Protein AF-A0A7C7L5B9-F1 (afdb_monomer_lite)

pLDDT: mean 81.63, std 14.7, range [32.34, 96.5]

Foldseek 3Di:
DDAWKFFQQKWKAKDWPDDDWDKPDDPPDRDTQDGPRTIDTGGDTDIDMDIVPPDDPVRIGGD

Radius of gyration: 11.25 Å; chains: 1; bounding box: 26×22×26 Å

Secondary structure (DSSP, 8-state):
-PPSEEESS-EEEEEEEEEEEEE---TT--SEE-TT--B-EEEEEEEEEEEESPP-GGGEEE-

Sequence (63 aa):
MAKRHCHKKTTEFYYVLNGRGILDLELGTSMMICPGTRHRAEGQVEALIVGIPPFDPADMFVD

Structure (mmCIF, N/CA/C/O backbone):
data_AF-A0A7C7L5B9-F1
#
_entry.id   AF-A0A7C7L5B9-F1
#
loop_
_atom_site.group_PDB
_atom_site.id
_atom_site.type_symbol
_atom_site.label_atom_id
_atom_site.label_alt_id
_atom_site.label_comp_id
_atom_site.label_asym_id
_atom_site.label_entity_id
_atom_site.label_seq_id
_atom_site.pdbx_PDB_ins_code
_atom_site.Cartn_x
_atom_site.Cartn_y
_atom_site.Cartn_z
_atom_site.occupancy
_atom_site.B_iso_or_equiv
_atom_site.auth_seq_id
_atom_site.auth_comp_id
_atom_site.auth_asym_id
_atom_site.auth_atom_id
_atom_site.pdbx_PDB_model_num
ATOM 1 N N . MET A 1 1 ? -4.190 -12.079 5.858 1.00 60.06 1 MET A N 1
ATOM 2 C CA . MET A 1 1 ? -3.312 -11.026 6.416 1.00 60.06 1 MET A CA 1
ATOM 3 C C . MET A 1 1 ? -2.221 -10.746 5.402 1.00 60.06 1 MET A C 1
ATOM 5 O O . MET A 1 1 ? -1.752 -11.699 4.785 1.00 60.06 1 MET A O 1
ATOM 9 N N . ALA A 1 2 ? -1.866 -9.480 5.182 1.00 72.56 2 ALA A N 1
ATOM 10 C CA . ALA A 1 2 ? -0.785 -9.136 4.262 1.00 72.56 2 ALA A CA 1
ATOM 11 C C . ALA A 1 2 ? 0.553 -9.638 4.828 1.00 72.56 2 ALA A C 1
ATOM 13 O O . ALA A 1 2 ? 0.767 -9.591 6.039 1.00 72.56 2 ALA A O 1
ATOM 14 N N . LYS A 1 3 ? 1.453 -10.146 3.980 1.00 85.56 3 LYS A N 1
ATOM 15 C CA . LYS A 1 3 ? 2.840 -10.383 4.406 1.00 85.56 3 LYS A CA 1
ATOM 16 C C . LYS A 1 3 ? 3.540 -9.035 4.575 1.00 85.56 3 LYS A C 1
ATOM 18 O O . LYS A 1 3 ? 3.147 -8.057 3.940 1.00 85.56 3 LYS A O 1
ATOM 23 N N . ARG A 1 4 ? 4.563 -8.982 5.431 1.00 89.19 4 ARG A N 1
ATOM 24 C CA . ARG A 1 4 ? 5.402 -7.787 5.538 1.00 89.19 4 ARG A CA 1
ATOM 25 C C . ARG A 1 4 ? 6.131 -7.594 4.212 1.00 89.19 4 ARG A C 1
ATOM 27 O O . ARG A 1 4 ? 6.749 -8.534 3.717 1.00 89.19 4 ARG A O 1
ATOM 34 N N . HIS A 1 5 ? 5.994 -6.416 3.624 1.00 91.81 5 HIS A N 1
ATOM 35 C CA . HIS A 1 5 ? 6.551 -6.120 2.310 1.00 91.81 5 HIS A CA 1
ATOM 36 C C . HIS A 1 5 ? 6.909 -4.642 2.187 1.00 91.81 5 HIS A C 1
ATOM 38 O O . HIS A 1 5 ? 6.599 -3.834 3.065 1.00 91.81 5 HIS A O 1
ATOM 44 N N . CYS A 1 6 ? 7.583 -4.298 1.097 1.00 91.94 6 CYS A N 1
ATOM 45 C CA . CYS A 1 6 ? 7.766 -2.920 0.671 1.00 91.94 6 CYS A CA 1
ATOM 46 C C . CYS A 1 6 ? 7.650 -2.786 -0.849 1.00 91.94 6 CYS A C 1
ATOM 48 O O . CYS A 1 6 ? 7.828 -3.757 -1.592 1.00 91.94 6 CYS A O 1
ATOM 50 N N . HIS A 1 7 ? 7.400 -1.552 -1.282 1.00 93.06 7 HIS A N 1
ATOM 51 C CA . HIS A 1 7 ? 7.444 -1.124 -2.675 1.00 93.06 7 HIS A CA 1
ATOM 52 C C . HIS A 1 7 ? 8.664 -0.246 -2.907 1.00 93.06 7 HIS A C 1
ATOM 54 O O . HIS A 1 7 ? 8.900 0.651 -2.109 1.00 93.06 7 HIS A O 1
ATOM 60 N N . LYS A 1 8 ? 9.477 -0.471 -3.945 1.00 93.62 8 LYS A N 1
ATOM 61 C CA . LYS A 1 8 ? 10.689 0.349 -4.170 1.00 93.62 8 LYS A CA 1
ATOM 62 C C . LYS A 1 8 ? 10.413 1.622 -4.959 1.00 93.62 8 LYS A C 1
ATOM 64 O O . LYS A 1 8 ? 11.239 2.533 -4.918 1.00 93.62 8 LYS A O 1
ATOM 69 N N . LYS A 1 9 ? 9.292 1.690 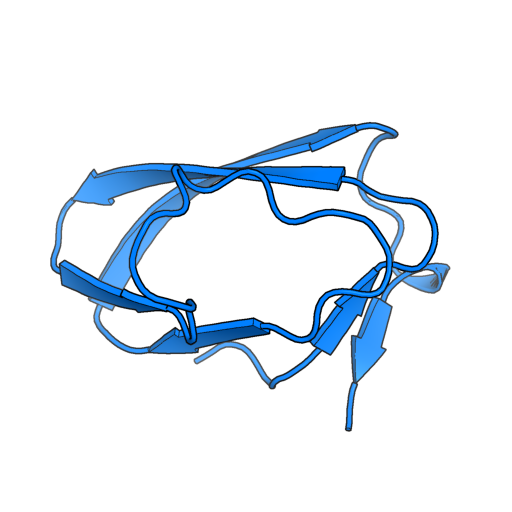-5.675 1.00 94.75 9 LYS A N 1
ATOM 70 C CA . LYS A 1 9 ? 8.902 2.849 -6.488 1.00 94.75 9 LYS A CA 1
ATOM 71 C C . LYS A 1 9 ? 7.573 3.440 -6.038 1.00 94.75 9 LYS A C 1
ATOM 73 O O . LYS A 1 9 ? 7.413 4.657 -6.068 1.00 94.75 9 LYS A O 1
ATOM 78 N N . THR A 1 10 ? 6.638 2.586 -5.640 1.00 95.12 10 THR A N 1
ATOM 79 C CA . THR A 1 10 ? 5.268 2.983 -5.317 1.00 95.12 10 THR A CA 1
ATOM 80 C C . THR A 1 10 ? 5.183 3.599 -3.927 1.00 95.12 10 THR A C 1
ATOM 82 O O . THR A 1 10 ? 5.656 3.022 -2.951 1.00 95.12 10 THR A O 1
ATOM 85 N N . THR A 1 11 ? 4.577 4.783 -3.847 1.00 93.56 11 THR A N 1
ATOM 86 C CA . THR A 1 11 ? 4.106 5.376 -2.592 1.00 93.56 11 THR A CA 1
ATOM 87 C C . THR A 1 11 ? 2.656 4.974 -2.396 1.00 93.56 11 THR A C 1
ATOM 89 O O . THR A 1 11 ? 1.859 5.121 -3.323 1.00 93.56 11 THR A O 1
ATOM 92 N N . GLU A 1 12 ? 2.295 4.507 -1.207 1.00 92.94 12 GLU A N 1
ATOM 93 C CA . GLU A 1 12 ? 0.917 4.117 -0.909 1.00 92.94 12 GLU A CA 1
ATOM 94 C C . GLU A 1 12 ? 0.268 5.030 0.131 1.00 92.94 12 GLU A C 1
ATOM 96 O O . GLU A 1 12 ? 0.897 5.454 1.101 1.00 92.94 12 GLU A O 1
ATOM 101 N N . PHE A 1 13 ? -1.023 5.292 -0.049 1.00 88.19 13 PHE A N 1
ATOM 102 C CA . PHE A 1 13 ? -1.859 6.040 0.884 1.00 88.19 13 PHE A CA 1
ATOM 103 C C . PHE A 1 13 ? -3.016 5.153 1.324 1.00 88.19 13 PHE A C 1
ATOM 105 O O . PHE A 1 13 ? -3.792 4.689 0.488 1.00 88.19 13 PHE A O 1
ATOM 112 N N . TYR A 1 14 ? -3.135 4.924 2.630 1.00 86.62 14 TYR A N 1
ATOM 113 C CA . TYR A 1 14 ? -4.154 4.045 3.200 1.00 86.62 14 TYR A CA 1
ATOM 114 C C . TYR A 1 14 ? -5.258 4.877 3.850 1.00 86.62 14 TYR A C 1
ATOM 116 O O . TYR A 1 14 ? -4.996 5.696 4.732 1.00 86.62 14 TYR A O 1
ATOM 124 N N . TYR A 1 15 ? -6.503 4.623 3.457 1.00 82.69 15 TYR A N 1
ATOM 125 C CA . TYR A 1 15 ? -7.692 5.203 4.069 1.00 82.69 15 TYR A CA 1
ATOM 126 C C . TYR A 1 15 ? -8.610 4.090 4.573 1.00 82.69 15 TYR A C 1
ATOM 128 O O . TYR A 1 15 ? -9.095 3.277 3.791 1.00 82.69 15 TYR A O 1
ATOM 136 N N . VAL A 1 16 ? -8.841 4.034 5.886 1.00 82.69 16 VAL A N 1
ATOM 137 C CA . VAL A 1 16 ? -9.676 2.997 6.510 1.00 82.69 16 VAL A CA 1
ATOM 138 C C . VAL A 1 16 ? -11.154 3.339 6.333 1.00 82.69 16 VAL A C 1
ATOM 140 O O . VAL A 1 16 ? -11.598 4.402 6.755 1.00 82.69 16 VAL A O 1
ATOM 143 N N . LEU A 1 17 ? -11.907 2.417 5.736 1.00 83.00 17 LEU A N 1
ATOM 144 C CA . LEU A 1 17 ? -13.350 2.521 5.521 1.00 83.00 17 LEU A CA 1
ATOM 145 C C . LEU A 1 17 ? -14.139 1.910 6.684 1.00 83.00 17 LEU A C 1
ATOM 147 O O . LEU A 1 17 ? -15.153 2.465 7.098 1.00 83.00 17 LEU A O 1
ATOM 151 N N . ASN A 1 18 ? -13.671 0.780 7.224 1.00 73.38 18 ASN A N 1
ATOM 152 C CA . ASN A 1 18 ? -14.322 0.083 8.331 1.00 73.38 18 ASN A CA 1
ATOM 153 C C . ASN A 1 18 ? -13.341 -0.822 9.100 1.00 73.38 18 ASN A C 1
ATOM 155 O O . ASN A 1 18 ? -12.358 -1.318 8.545 1.00 73.38 18 ASN A O 1
ATOM 159 N N . GLY A 1 19 ? -13.641 -1.087 10.373 1.00 82.06 19 GLY A N 1
ATOM 160 C CA . GLY A 1 19 ? -12.857 -1.978 11.230 1.00 82.06 19 GLY A CA 1
ATOM 161 C C . GLY A 1 19 ? -11.650 -1.316 11.899 1.00 82.06 19 GLY A C 1
ATOM 162 O O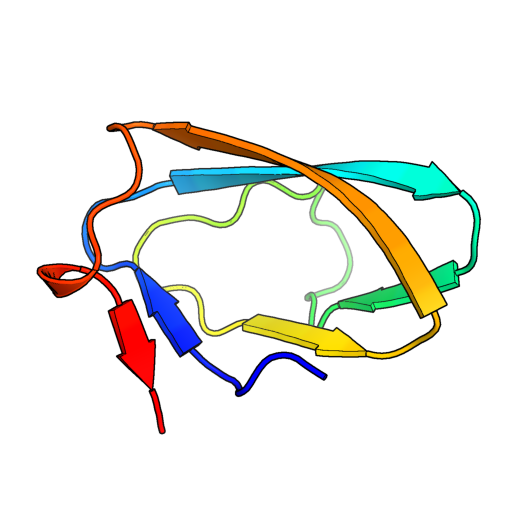 . GLY A 1 19 ? -11.559 -0.093 12.014 1.00 82.06 19 GLY A O 1
ATOM 163 N N . ARG A 1 20 ? -10.732 -2.141 12.415 1.00 73.38 20 ARG A N 1
ATOM 164 C CA . ARG A 1 20 ? -9.532 -1.678 13.124 1.00 73.38 20 ARG A CA 1
ATOM 165 C C . ARG A 1 20 ? -8.385 -2.661 12.951 1.00 73.38 20 ARG A C 1
ATOM 167 O O . ARG A 1 20 ? -8.577 -3.877 12.954 1.00 73.38 20 ARG A O 1
ATOM 174 N N . GLY A 1 21 ? -7.188 -2.105 12.847 1.00 72.69 21 GLY A N 1
ATOM 175 C CA . GLY A 1 21 ? -5.963 -2.865 12.720 1.00 72.69 21 GLY A CA 1
ATOM 176 C C . GLY A 1 21 ? -4.758 -2.119 13.260 1.00 72.69 21 GLY A C 1
ATOM 177 O O . GLY A 1 21 ? -4.864 -0.966 13.686 1.00 72.69 21 GLY A O 1
ATOM 178 N N . ILE A 1 22 ? -3.626 -2.807 13.240 1.00 68.25 22 ILE A N 1
ATOM 179 C CA . ILE A 1 22 ? -2.311 -2.242 13.515 1.00 68.25 22 ILE A CA 1
ATOM 180 C C . ILE A 1 22 ? -1.560 -2.273 12.189 1.00 68.25 22 ILE A C 1
ATOM 182 O O . ILE A 1 22 ? -1.450 -3.321 11.550 1.00 68.25 22 ILE A O 1
ATOM 186 N N . LEU A 1 23 ? -1.107 -1.104 11.754 1.00 71.06 23 LEU A N 1
ATOM 187 C CA . LEU A 1 23 ? -0.076 -0.995 10.738 1.00 71.06 23 LEU A CA 1
ATOM 188 C C . LEU A 1 23 ? 1.227 -0.744 11.500 1.00 71.06 23 LEU A C 1
ATOM 190 O O . LEU A 1 23 ? 1.235 0.119 12.380 1.00 71.06 23 LEU A O 1
ATOM 194 N N . ASP A 1 24 ? 2.285 -1.502 11.210 1.00 62.88 24 ASP A N 1
ATOM 195 C CA . ASP A 1 24 ? 3.619 -1.248 11.774 1.00 62.88 24 ASP A CA 1
ATOM 196 C C . ASP A 1 24 ? 4.077 0.153 11.339 1.00 62.88 24 ASP A C 1
ATOM 198 O O . ASP A 1 24 ? 4.592 0.345 10.237 1.00 62.88 24 ASP A O 1
ATOM 202 N N . LEU A 1 25 ? 3.822 1.144 12.189 1.00 55.97 25 LEU A N 1
ATOM 203 C CA . LEU A 1 25 ? 4.135 2.550 11.978 1.00 55.97 25 LEU A CA 1
ATOM 204 C C . LEU A 1 25 ? 4.958 3.066 13.146 1.00 55.97 25 LEU A C 1
ATOM 206 O O . LEU A 1 25 ? 4.745 2.684 14.298 1.00 55.97 25 LEU A O 1
ATOM 210 N N . GLU A 1 26 ? 5.848 4.002 12.847 1.00 43.25 26 GLU A N 1
ATOM 211 C CA . GLU A 1 26 ? 6.493 4.810 13.870 1.00 43.25 26 GLU A CA 1
ATOM 212 C C . GLU A 1 26 ? 5.540 5.929 14.330 1.00 43.25 26 GLU A C 1
ATOM 214 O O . GLU A 1 26 ? 4.718 6.452 13.571 1.00 43.25 26 GLU A O 1
ATOM 219 N N . LEU A 1 27 ? 5.610 6.270 15.617 1.00 32.34 27 LEU A N 1
ATOM 220 C CA . LEU A 1 27 ? 4.787 7.313 16.226 1.00 32.34 27 LEU A CA 1
ATOM 221 C C . LEU A 1 27 ? 5.032 8.666 15.524 1.00 32.34 27 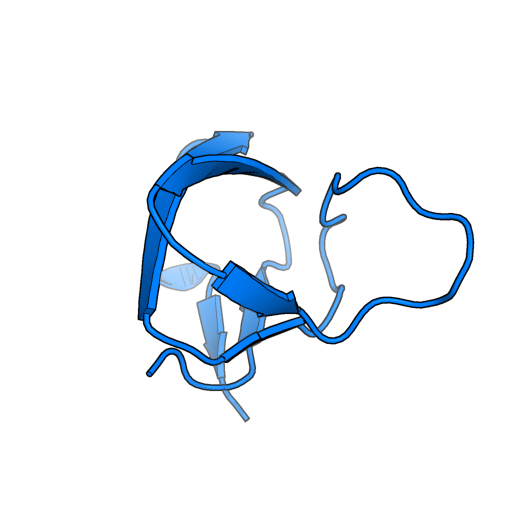LEU A C 1
ATOM 223 O O . LEU A 1 27 ? 6.167 9.128 15.464 1.00 32.34 27 LEU A O 1
ATOM 227 N N . GLY A 1 28 ? 3.965 9.332 15.063 1.00 38.41 28 GLY A N 1
ATOM 228 C CA . GLY A 1 28 ? 4.030 10.678 14.465 1.00 38.41 28 GLY A CA 1
ATOM 229 C C . GLY A 1 28 ? 3.824 10.746 12.946 1.00 38.41 28 GLY A C 1
ATOM 230 O O . GLY A 1 28 ? 3.916 11.830 12.374 1.00 38.41 28 GLY A O 1
ATOM 231 N N . THR A 1 29 ? 3.514 9.627 12.286 1.00 48.66 29 THR A N 1
ATOM 232 C CA . THR A 1 29 ? 3.299 9.568 10.830 1.00 48.66 29 THR A CA 1
ATOM 233 C C . THR A 1 29 ? 1.804 9.488 10.483 1.00 48.66 29 THR A C 1
ATOM 235 O O . THR A 1 29 ? 1.102 8.577 10.917 1.00 48.66 29 THR A O 1
ATOM 238 N N . SER A 1 30 ? 1.292 10.419 9.671 1.00 50.03 30 SER A N 1
ATOM 239 C CA . SER A 1 30 ? 0.065 10.207 8.887 1.00 50.03 30 SER A CA 1
ATOM 240 C C . SER A 1 30 ? 0.399 9.277 7.708 1.00 50.03 30 SER A C 1
ATOM 242 O O . SER A 1 30 ? 1.467 9.415 7.122 1.00 50.03 30 SER A O 1
ATOM 244 N N . MET A 1 31 ? -0.443 8.281 7.389 1.00 70.38 31 MET A N 1
ATOM 245 C CA . MET A 1 31 ? -0.048 7.110 6.572 1.00 70.38 31 MET A CA 1
ATOM 246 C C . MET A 1 31 ? 0.145 7.398 5.073 1.00 70.38 31 MET A C 1
ATOM 248 O O . MET A 1 31 ? -0.659 7.004 4.228 1.00 70.38 31 MET A O 1
ATOM 252 N N . MET A 1 32 ? 1.250 8.059 4.753 1.00 80.50 32 MET A N 1
ATOM 253 C CA . MET A 1 32 ? 1.947 7.946 3.482 1.00 80.50 32 MET A CA 1
ATOM 254 C C . MET A 1 32 ? 3.053 6.910 3.668 1.00 80.50 32 MET A C 1
ATOM 256 O O . MET A 1 32 ? 3.986 7.114 4.446 1.00 80.50 32 MET A O 1
ATOM 260 N N . ILE A 1 33 ? 2.950 5.789 2.970 1.00 83.62 33 ILE A N 1
ATOM 261 C CA . ILE A 1 33 ? 3.977 4.755 2.968 1.00 83.62 33 ILE A CA 1
ATOM 262 C C . ILE A 1 33 ? 4.931 5.075 1.825 1.00 83.62 33 ILE A C 1
ATOM 264 O O . ILE A 1 33 ? 4.632 4.828 0.658 1.00 83.62 33 ILE A O 1
ATOM 268 N N . CYS A 1 34 ? 6.069 5.677 2.167 1.00 85.56 34 CYS A N 1
ATOM 269 C CA . CYS A 1 34 ? 7.117 5.995 1.205 1.00 85.56 34 CYS A CA 1
ATOM 270 C C . CYS A 1 34 ? 7.710 4.727 0.565 1.00 85.56 34 CYS A C 1
ATOM 272 O O . CYS A 1 34 ? 7.743 3.667 1.204 1.00 85.56 34 CYS A O 1
ATOM 274 N N . PRO A 1 35 ? 8.281 4.841 -0.646 1.00 88.38 35 PRO A N 1
ATOM 275 C CA . PRO A 1 35 ? 9.018 3.747 -1.250 1.00 88.38 35 PRO A CA 1
ATOM 276 C C . PRO A 1 35 ? 10.153 3.268 -0.333 1.00 88.38 35 PRO A C 1
ATOM 278 O O . PRO A 1 35 ? 10.887 4.062 0.253 1.00 88.38 35 PRO A O 1
ATOM 281 N N . GLY A 1 36 ? 10.296 1.953 -0.204 1.00 85.00 36 GLY A N 1
ATOM 282 C CA . GLY A 1 36 ? 11.261 1.272 0.654 1.00 85.00 36 GLY A CA 1
ATOM 283 C C . GLY A 1 36 ? 10.761 0.991 2.073 1.00 85.00 36 GLY A C 1
ATOM 284 O O . GLY A 1 36 ? 11.359 0.154 2.753 1.00 85.00 36 GLY A O 1
ATOM 285 N N . THR A 1 37 ? 9.661 1.606 2.517 1.00 86.81 37 THR A N 1
ATOM 286 C CA . THR A 1 37 ? 9.121 1.394 3.865 1.00 86.81 37 THR A CA 1
ATOM 287 C C . THR A 1 37 ? 8.491 0.010 3.993 1.00 86.81 37 THR A C 1
ATOM 289 O O . THR A 1 37 ? 7.519 -0.326 3.310 1.00 86.81 37 THR A O 1
ATOM 292 N N . ARG A 1 38 ? 9.040 -0.808 4.898 1.00 86.88 38 ARG A N 1
ATOM 293 C CA . ARG A 1 38 ? 8.480 -2.124 5.225 1.00 86.88 38 ARG A CA 1
ATOM 294 C C . ARG A 1 38 ? 7.231 -1.962 6.069 1.00 86.88 38 ARG A C 1
ATOM 296 O O . ARG A 1 38 ? 7.303 -1.370 7.139 1.00 86.88 38 ARG A O 1
ATOM 303 N N . HIS A 1 39 ? 6.133 -2.562 5.642 1.00 86.50 39 HIS A N 1
ATOM 304 C CA . HIS A 1 39 ? 4.859 -2.446 6.334 1.00 86.50 39 HIS A CA 1
ATOM 305 C C . HIS A 1 39 ? 4.036 -3.735 6.219 1.00 86.50 39 HIS A C 1
ATOM 307 O O . HIS A 1 39 ? 4.268 -4.590 5.359 1.00 86.50 39 HIS A O 1
ATOM 313 N N . ARG A 1 40 ? 3.089 -3.893 7.145 1.00 86.31 40 ARG A N 1
ATOM 314 C CA . ARG A 1 40 ? 2.084 -4.958 7.176 1.00 86.31 40 ARG A CA 1
ATOM 315 C C . ARG A 1 40 ? 0.827 -4.419 7.841 1.00 86.31 40 ARG A C 1
ATOM 317 O O . ARG A 1 40 ? 0.930 -3.791 8.888 1.00 86.31 40 ARG A O 1
ATOM 324 N N . ALA A 1 41 ? -0.338 -4.725 7.271 1.00 82.62 41 ALA A N 1
ATOM 325 C CA . ALA A 1 41 ? -1.626 -4.522 7.929 1.00 82.62 41 ALA A CA 1
ATOM 326 C C . ALA A 1 41 ? -2.062 -5.790 8.681 1.00 82.62 41 ALA A C 1
ATOM 328 O O . ALA A 1 41 ? -2.168 -6.874 8.092 1.00 82.62 41 ALA A O 1
ATOM 329 N N . GLU A 1 42 ? -2.345 -5.640 9.973 1.00 83.38 42 GLU A N 1
ATOM 330 C CA . GLU A 1 42 ? -2.910 -6.673 10.844 1.00 83.38 42 GLU A CA 1
ATOM 331 C C . GLU A 1 42 ? -4.287 -6.276 11.359 1.00 83.38 42 GLU A C 1
ATOM 333 O O . GLU A 1 42 ? -4.500 -5.132 11.744 1.00 83.38 42 GLU A O 1
ATOM 338 N N . GLY A 1 43 ? -5.210 -7.237 11.424 1.00 81.56 43 GLY A N 1
ATOM 339 C CA . GLY A 1 43 ? -6.589 -7.025 11.873 1.00 81.56 43 GLY A CA 1
ATOM 340 C C . GLY A 1 43 ? -7.617 -7.217 10.758 1.00 81.56 43 GLY A C 1
ATOM 341 O O . GLY A 1 43 ? -7.287 -7.647 9.651 1.00 81.56 43 GLY A O 1
ATOM 342 N N . GLN A 1 44 ? -8.879 -6.928 11.076 1.00 83.06 44 GLN A N 1
ATOM 343 C CA . GLN A 1 44 ? -9.973 -6.894 10.105 1.00 83.06 44 GLN A CA 1
ATOM 344 C C . GLN A 1 44 ? -10.245 -5.433 9.758 1.00 83.06 44 GLN A C 1
ATOM 346 O O . GLN A 1 44 ? -10.902 -4.713 10.511 1.00 83.06 44 GLN A O 1
ATOM 351 N N . VAL A 1 45 ? -9.660 -5.001 8.643 1.00 81.94 45 VAL A N 1
ATOM 352 C CA . VAL A 1 45 ? -9.732 -3.631 8.141 1.00 81.94 45 VAL A CA 1
ATOM 353 C C . VAL A 1 45 ? -10.172 -3.676 6.691 1.00 81.94 45 VAL A C 1
ATOM 355 O O . VAL A 1 45 ? -9.567 -4.369 5.875 1.00 81.94 45 VAL A O 1
ATOM 358 N N . GLU A 1 46 ? -11.206 -2.912 6.378 1.00 82.25 46 GLU A N 1
ATOM 359 C CA . GLU A 1 46 ? -11.532 -2.531 5.013 1.00 82.25 46 GLU A CA 1
ATOM 360 C C . GLU A 1 46 ? -10.869 -1.179 4.740 1.00 82.25 46 GLU A C 1
ATOM 362 O O . GLU A 1 46 ? -11.058 -0.233 5.508 1.00 82.25 46 GLU A O 1
ATOM 367 N N . ALA A 1 47 ? -10.061 -1.084 3.685 1.00 84.12 47 ALA A N 1
ATOM 368 C CA . ALA A 1 47 ? -9.322 0.130 3.357 1.00 84.12 47 ALA A CA 1
ATOM 369 C C . ALA A 1 47 ? -9.329 0.409 1.851 1.00 84.12 47 ALA A C 1
ATOM 371 O O . ALA A 1 47 ? -9.234 -0.507 1.037 1.00 84.12 47 ALA A O 1
ATOM 372 N N . LEU A 1 48 ? -9.384 1.693 1.501 1.00 85.50 48 LEU A N 1
ATOM 373 C CA . LEU A 1 48 ? -9.006 2.206 0.193 1.00 85.50 48 LEU A CA 1
ATOM 374 C C . LEU A 1 48 ? -7.496 2.456 0.193 1.00 85.50 48 LEU A C 1
ATOM 376 O O . LEU A 1 48 ? -6.988 3.191 1.041 1.00 85.50 48 LEU A O 1
ATOM 380 N N . ILE A 1 49 ? -6.797 1.866 -0.772 1.00 89.88 49 ILE A N 1
ATOM 381 C CA . ILE A 1 49 ? -5.360 2.060 -0.970 1.00 89.88 49 ILE A CA 1
ATOM 382 C C . ILE A 1 49 ? -5.167 2.777 -2.301 1.00 89.88 49 ILE A C 1
ATOM 384 O O . ILE A 1 49 ? -5.632 2.308 -3.340 1.00 89.88 49 ILE A O 1
ATOM 388 N N . VAL A 1 50 ? -4.486 3.919 -2.268 1.00 93.00 50 VAL A N 1
ATOM 389 C CA . VAL A 1 50 ? -4.090 4.659 -3.470 1.00 93.00 50 VAL A CA 1
ATOM 390 C C . VAL A 1 50 ? -2.584 4.515 -3.644 1.00 93.00 50 VAL A C 1
ATOM 392 O O . VAL A 1 50 ? -1.825 4.961 -2.788 1.00 93.00 50 VAL A O 1
ATOM 395 N N . GLY A 1 51 ? -2.157 3.889 -4.741 1.00 94.19 51 GLY A N 1
ATOM 396 C CA . GLY A 1 51 ? -0.747 3.735 -5.110 1.00 94.19 51 GLY A CA 1
ATOM 397 C C . GLY A 1 51 ? -0.328 4.747 -6.174 1.00 94.19 51 GLY A C 1
ATOM 398 O O . GLY A 1 51 ? -1.026 4.911 -7.179 1.00 94.19 51 GLY A O 1
ATOM 399 N N . ILE A 1 52 ? 0.797 5.432 -5.957 1.00 94.88 52 ILE A N 1
ATOM 400 C CA . ILE A 1 52 ? 1.378 6.384 -6.912 1.00 94.88 52 ILE A CA 1
ATOM 401 C C . ILE A 1 52 ? 2.888 6.114 -7.057 1.00 94.88 52 ILE A C 1
ATOM 403 O O . ILE A 1 52 ? 3.619 6.303 -6.080 1.00 94.88 52 ILE A O 1
ATOM 407 N N . PRO A 1 53 ? 3.394 5.723 -8.250 1.00 95.50 53 PRO A N 1
ATOM 408 C CA . PRO A 1 53 ? 2.664 5.337 -9.476 1.00 95.50 53 PRO A CA 1
ATOM 409 C C . PRO A 1 53 ? 1.710 4.135 -9.277 1.00 95.50 53 PRO A C 1
ATOM 411 O O . PRO A 1 53 ? 1.724 3.537 -8.205 1.00 95.50 53 PRO A O 1
ATOM 414 N N . PRO A 1 54 ? 0.863 3.780 -10.270 1.00 95.25 54 PRO A N 1
ATOM 415 C CA . PRO A 1 54 ? -0.063 2.654 -10.147 1.00 95.25 54 PRO A CA 1
ATOM 416 C C . PRO A 1 54 ? 0.627 1.359 -9.715 1.00 95.25 54 PRO A C 1
ATOM 418 O O . PRO A 1 54 ? 1.768 1.106 -10.099 1.00 95.25 54 PRO A O 1
ATOM 421 N N . PHE A 1 55 ? -0.099 0.540 -8.953 1.00 91.19 55 PHE A N 1
ATOM 422 C CA . PHE A 1 55 ? 0.390 -0.730 -8.422 1.00 91.19 55 PHE A CA 1
ATOM 423 C C . PHE A 1 55 ? 1.028 -1.617 -9.504 1.00 91.19 55 PHE A C 1
ATOM 425 O O . PHE A 1 55 ? 0.419 -1.891 -10.541 1.00 91.19 55 PHE A O 1
ATOM 432 N N . ASP A 1 56 ? 2.232 -2.110 -9.207 1.00 94.56 56 ASP A N 1
ATOM 433 C CA . ASP A 1 56 ? 2.988 -3.057 -10.022 1.00 94.56 56 ASP A CA 1
ATOM 434 C C . ASP A 1 56 ? 3.406 -4.260 -9.153 1.00 94.56 56 ASP A C 1
ATOM 436 O O . ASP A 1 56 ? 4.179 -4.087 -8.204 1.00 94.56 56 ASP A O 1
ATOM 440 N N . PRO A 1 57 ? 2.949 -5.491 -9.460 1.00 93.06 57 PRO A N 1
ATOM 441 C CA . PRO A 1 57 ? 3.382 -6.694 -8.752 1.00 93.06 57 PRO A CA 1
ATOM 442 C C . PRO A 1 57 ? 4.902 -6.897 -8.742 1.00 93.06 57 PRO A C 1
ATOM 444 O O . PRO A 1 57 ? 5.432 -7.455 -7.783 1.00 93.06 57 PRO A O 1
ATOM 447 N N . ALA A 1 58 ? 5.617 -6.445 -9.778 1.00 96.50 58 ALA A N 1
ATOM 448 C CA . ALA A 1 58 ? 7.074 -6.551 -9.850 1.00 96.50 58 ALA A CA 1
ATOM 449 C C . ALA A 1 58 ? 7.795 -5.564 -8.913 1.00 96.50 58 ALA A C 1
ATOM 451 O O . ALA A 1 58 ? 8.991 -5.717 -8.657 1.00 96.50 58 ALA A O 1
ATOM 452 N N . ASP A 1 59 ? 7.081 -4.562 -8.394 1.00 96.06 59 ASP A N 1
ATOM 453 C CA . ASP A 1 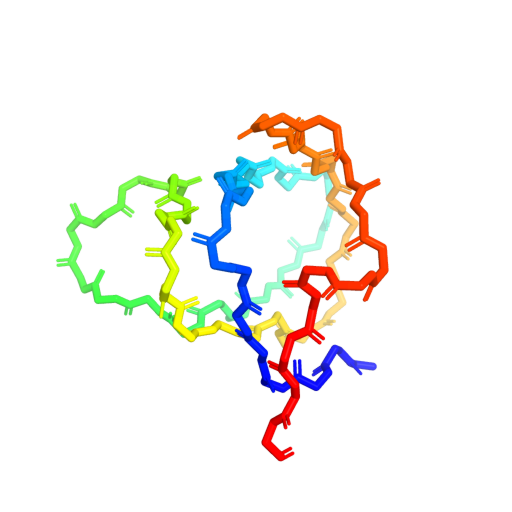59 ? 7.581 -3.619 -7.397 1.00 96.06 59 ASP A CA 1
ATOM 454 C C . ASP A 1 59 ? 7.317 -4.091 -5.958 1.00 96.06 59 ASP A C 1
ATOM 456 O O . ASP A 1 59 ? 7.682 -3.386 -5.028 1.00 96.06 59 ASP A O 1
ATOM 460 N N . MET A 1 60 ? 6.699 -5.257 -5.734 1.00 94.12 60 MET A N 1
ATOM 461 C CA . MET A 1 60 ? 6.436 -5.788 -4.391 1.00 94.12 60 MET A CA 1
ATOM 462 C C . MET A 1 60 ? 7.546 -6.745 -3.939 1.00 94.12 60 MET A C 1
ATOM 464 O O . MET A 1 60 ? 7.769 -7.795 -4.541 1.00 94.12 60 MET A O 1
ATOM 468 N N . PHE A 1 61 ? 8.199 -6.423 -2.822 1.00 93.00 61 PHE A N 1
ATOM 469 C CA . PHE A 1 61 ? 9.261 -7.242 -2.235 1.00 93.00 61 PHE A CA 1
ATOM 470 C C . PHE A 1 61 ? 8.831 -7.742 -0.859 1.00 93.00 61 PHE A C 1
ATOM 472 O O . PHE A 1 61 ? 8.614 -6.949 0.057 1.00 93.00 61 PHE A O 1
ATOM 479 N N . VAL A 1 62 ? 8.687 -9.060 -0.739 1.00 90.44 62 VAL A N 1
ATOM 480 C CA . VAL A 1 62 ? 8.243 -9.756 0.474 1.00 90.44 62 VAL A CA 1
ATOM 481 C C . VAL A 1 62 ? 9.457 -10.345 1.191 1.00 90.44 62 VAL A C 1
ATOM 483 O O . VAL A 1 62 ? 10.342 -10.885 0.527 1.00 90.44 62 VAL A O 1
ATOM 486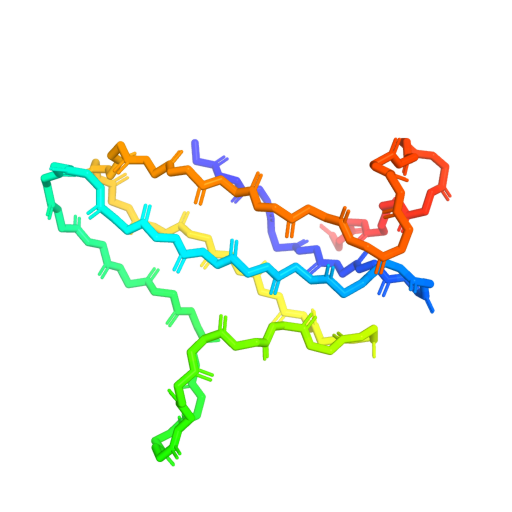 N N . ASP A 1 63 ? 9.473 -10.252 2.521 1.00 77.25 63 ASP A N 1
ATOM 487 C CA . ASP A 1 63 ? 10.418 -10.986 3.377 1.00 77.25 63 ASP A CA 1
ATOM 488 C C . ASP A 1 63 ? 9.939 -12.420 3.675 1.00 77.25 63 ASP A C 1
ATOM 490 O O . ASP A 1 63 ? 8.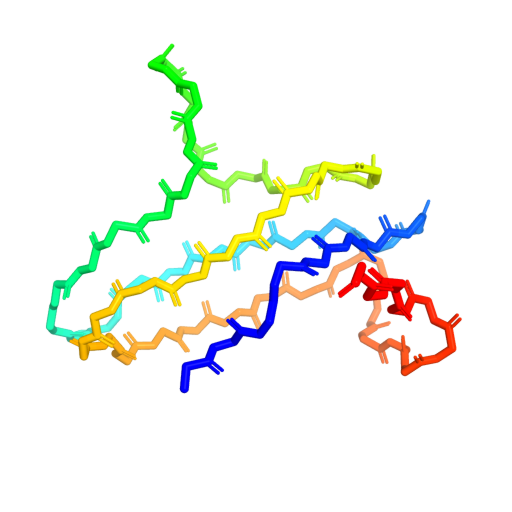712 -12.626 3.870 1.00 77.25 63 ASP A O 1
#